Protein AF-A0A482VSN3-F1 (afdb_monomer_lite)

Foldseek 3Di:
DDDDDPPCD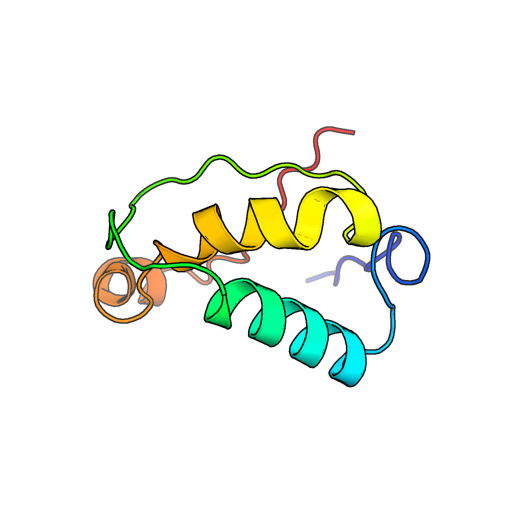PPLEDVDPVVRVVLLVVLLVVADQDQAPDPDFDADDGRCVVGVNVRSNGVNRHDCVVCPVPCVVDVDDPPPPPPD

Sequence (84 aa):
MPVRKAIHAGSWYTDSGPELSRQLEYWLHQADLIHGPARAIIAPHAGYQYCGACGGHAYRQVSPVVDVPCLQQENIKLPFMTYT

Radius of gyration: 13.92 Å; chains: 1; bounding box: 26×33×32 Å

Secondary structure (DSSP, 8-state):
-PPPP-TTBTTTB-S-HHHHHHHHHHHHHHS--SSPSPS------S-HHHHHHHHHHHHTT--TTTSHHHHTTS----------

pLDDT: mean 80.06, std 22.4, range [33.28, 97.0]

InterPro domains:
  IPR002737 MEMO1 family [PF01875] (6-63)
  IPR002737 MEMO1 family [PTHR11060] (1-64)

Organism: Asbolus verrucosus (NCBI:txid1661398)

Structure (mmCIF, N/CA/C/O backbone):
data_AF-A0A482VSN3-F1
#
_entry.id   AF-A0A482VSN3-F1
#
loop_
_atom_site.group_PDB
_atom_site.id
_atom_site.type_symbol
_atom_site.label_atom_id
_atom_site.label_alt_id
_atom_site.label_comp_id
_atom_site.label_asym_id
_atom_site.label_entity_id
_atom_site.label_seq_id
_atom_site.pdbx_PDB_ins_code
_atom_site.Cartn_x
_atom_site.Cartn_y
_atom_site.Cartn_z
_atom_site.occupancy
_atom_site.B_iso_or_equiv
_atom_site.auth_seq_id
_atom_site.auth_comp_id
_atom_site.auth_asym_id
_atom_site.auth_atom_id
_atom_site.pdbx_PDB_model_num
ATOM 1 N N . MET A 1 1 ? -1.595 -25.804 -4.931 1.00 59.38 1 MET A N 1
ATOM 2 C CA . MET A 1 1 ? -2.287 -24.511 -5.143 1.00 59.38 1 MET A CA 1
ATOM 3 C C . MET A 1 1 ? -1.461 -23.668 -6.106 1.00 59.38 1 MET A C 1
ATOM 5 O O . MET A 1 1 ? -0.258 -23.588 -5.883 1.00 59.38 1 MET A O 1
ATOM 9 N N . PRO A 1 2 ? -2.035 -23.063 -7.158 1.00 85.56 2 PRO A N 1
ATOM 10 C CA . PRO A 1 2 ? -1.283 -22.144 -8.005 1.00 85.56 2 PRO A CA 1
ATOM 11 C C . PRO A 1 2 ? -1.017 -20.829 -7.257 1.00 85.56 2 PRO A C 1
ATOM 13 O O . PRO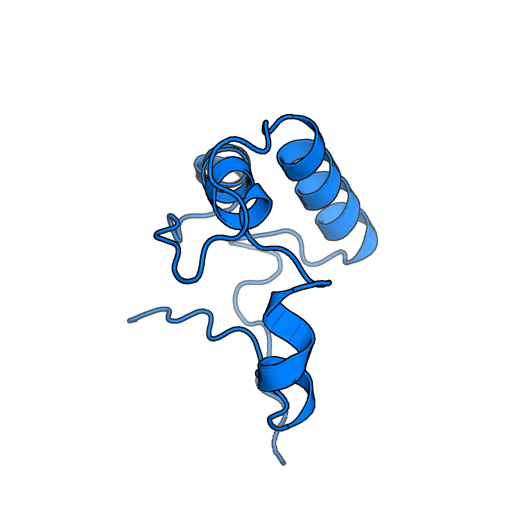 A 1 2 ? -1.911 -20.253 -6.633 1.00 85.56 2 PRO A O 1
ATOM 16 N N . VAL A 1 3 ? 0.226 -20.353 -7.307 1.00 91.56 3 VAL A N 1
ATOM 17 C CA . VAL A 1 3 ? 0.615 -19.043 -6.770 1.00 91.56 3 VAL A CA 1
ATOM 18 C C . VAL A 1 3 ? 0.215 -17.969 -7.786 1.00 91.56 3 VAL A C 1
ATOM 20 O O . VAL A 1 3 ? 0.622 -18.029 -8.946 1.00 91.56 3 VAL A O 1
ATOM 23 N N . ARG A 1 4 ? -0.585 -16.977 -7.369 1.00 93.00 4 ARG A N 1
ATOM 24 C CA . ARG A 1 4 ? -0.912 -15.808 -8.207 1.00 93.00 4 ARG A CA 1
ATOM 25 C C . ARG A 1 4 ? 0.315 -14.899 -8.286 1.00 93.00 4 ARG A C 1
ATOM 27 O O . ARG A 1 4 ? 0.817 -14.471 -7.251 1.00 93.00 4 ARG A O 1
ATOM 34 N N . LYS A 1 5 ? 0.766 -14.578 -9.501 1.00 92.88 5 LYS A N 1
ATOM 35 C CA . LYS A 1 5 ? 1.876 -13.640 -9.726 1.00 92.88 5 LYS A CA 1
ATOM 36 C C . LYS A 1 5 ? 1.455 -12.194 -9.437 1.00 92.88 5 LYS A C 1
ATOM 38 O O . LYS A 1 5 ? 0.333 -11.792 -9.748 1.00 92.88 5 LYS A O 1
ATOM 43 N N . ALA A 1 6 ? 2.379 -11.413 -8.887 1.00 93.25 6 ALA A N 1
ATOM 44 C CA . ALA A 1 6 ? 2.232 -9.981 -8.646 1.00 93.25 6 ALA A CA 1
ATOM 45 C C . ALA A 1 6 ? 2.452 -9.184 -9.948 1.00 93.25 6 ALA A C 1
ATOM 47 O O . ALA A 1 6 ? 3.503 -8.594 -10.159 1.00 93.25 6 ALA A O 1
ATOM 48 N N . ILE A 1 7 ? 1.467 -9.199 -10.852 1.00 95.62 7 ILE A N 1
ATOM 49 C CA . ILE A 1 7 ? 1.593 -8.630 -12.211 1.00 95.62 7 ILE A CA 1
ATOM 50 C C . ILE A 1 7 ? 1.733 -7.097 -12.262 1.00 95.62 7 ILE A C 1
ATOM 52 O O . ILE A 1 7 ? 2.116 -6.563 -13.294 1.00 95.62 7 ILE A O 1
ATOM 56 N N . HIS A 1 8 ? 1.427 -6.398 -11.165 1.00 93.31 8 HIS A N 1
ATOM 57 C CA . HIS A 1 8 ? 1.541 -4.937 -11.060 1.00 93.31 8 HIS A CA 1
ATOM 58 C C . HIS A 1 8 ? 2.804 -4.480 -10.307 1.00 93.31 8 HIS A C 1
ATOM 60 O O . HIS A 1 8 ? 3.036 -3.277 -10.169 1.00 93.31 8 HIS A O 1
ATOM 66 N N . ALA A 1 9 ? 3.627 -5.422 -9.834 1.00 94.56 9 ALA A N 1
ATOM 67 C CA . ALA A 1 9 ? 4.931 -5.112 -9.261 1.00 94.56 9 ALA A CA 1
ATOM 68 C C . ALA A 1 9 ? 5.833 -4.470 -10.328 1.00 94.56 9 ALA A C 1
ATOM 70 O O . ALA A 1 9 ? 5.815 -4.873 -11.490 1.00 94.56 9 ALA A O 1
ATOM 71 N N . GLY A 1 10 ? 6.574 -3.434 -9.946 1.00 94.00 10 GLY A N 1
ATOM 72 C CA . GLY A 1 10 ? 7.423 -2.643 -10.839 1.00 94.00 10 GLY A CA 1
ATOM 73 C C . GLY A 1 10 ? 6.683 -1.558 -11.633 1.00 94.00 10 GLY A C 1
ATOM 74 O O . GLY A 1 10 ? 7.336 -0.730 -12.258 1.00 94.00 10 GLY A O 1
ATOM 75 N N . SER A 1 11 ? 5.344 -1.516 -11.595 1.00 94.31 11 SER A N 1
ATOM 76 C CA . SER A 1 11 ? 4.548 -0.451 -12.231 1.00 94.31 11 SER A CA 1
ATOM 77 C C . SER A 1 11 ? 3.698 0.333 -11.230 1.00 94.31 11 SER A C 1
ATOM 79 O O . SER A 1 11 ? 3.799 1.553 -11.171 1.00 94.31 11 SER A O 1
ATOM 81 N N . TRP A 1 12 ? 2.881 -0.342 -10.415 1.00 94.00 12 TRP A N 1
ATOM 82 C CA . TRP A 1 12 ? 1.986 0.314 -9.442 1.00 94.00 12 TRP A CA 1
ATOM 83 C C . TRP A 1 12 ? 2.643 0.499 -8.073 1.00 94.00 12 TRP A C 1
ATOM 85 O O 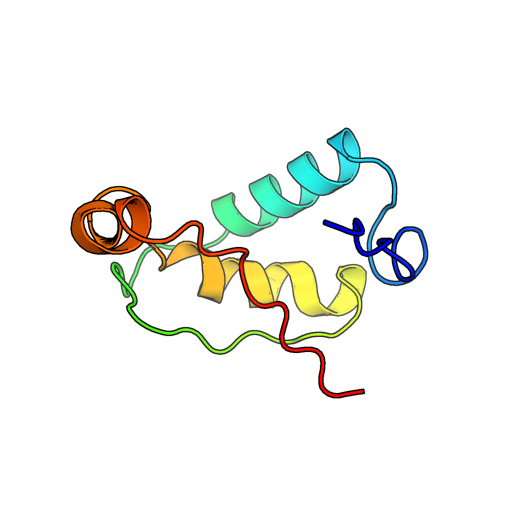. TRP A 1 12 ? 2.307 1.414 -7.324 1.00 94.00 12 TRP A O 1
ATOM 95 N N . TYR A 1 13 ? 3.578 -0.385 -7.752 1.00 95.75 13 TYR A N 1
ATOM 96 C CA . TYR A 1 13 ? 4.408 -0.377 -6.555 1.00 95.75 13 TYR A CA 1
ATOM 97 C C . TYR A 1 13 ? 5.764 -0.981 -6.916 1.00 95.75 13 TYR A C 1
ATOM 99 O O . TYR A 1 13 ? 5.884 -1.678 -7.925 1.00 95.75 13 TYR A O 1
ATOM 107 N N . THR A 1 14 ? 6.794 -0.711 -6.119 1.00 94.06 14 THR A N 1
ATOM 108 C CA . THR A 1 14 ? 8.128 -1.270 -6.371 1.00 94.06 14 THR A CA 1
ATOM 109 C C . THR A 1 14 ? 8.110 -2.801 -6.301 1.00 94.06 14 THR A C 1
ATOM 111 O O . THR A 1 14 ? 7.446 -3.395 -5.455 1.00 94.06 14 THR A O 1
ATOM 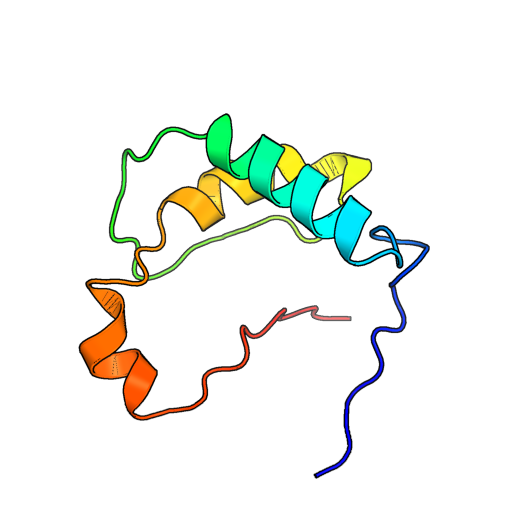114 N N . ASP A 1 15 ? 8.825 -3.449 -7.213 1.00 95.06 15 ASP A N 1
ATOM 115 C CA . ASP A 1 15 ? 9.054 -4.895 -7.215 1.00 95.06 15 ASP A CA 1
ATOM 116 C C . ASP A 1 15 ? 10.118 -5.335 -6.195 1.00 95.06 15 ASP A C 1
ATOM 118 O O . ASP A 1 15 ? 10.191 -6.512 -5.836 1.00 95.06 15 ASP A O 1
ATOM 122 N N . SER A 1 16 ? 10.912 -4.394 -5.680 1.00 96.88 16 SER A N 1
ATOM 123 C CA . SER A 1 16 ? 11.897 -4.634 -4.632 1.00 96.88 16 SER A CA 1
ATOM 124 C C . SER A 1 16 ? 11.220 -4.732 -3.267 1.00 96.88 16 SER A C 1
ATOM 126 O O . SER A 1 16 ? 10.801 -3.731 -2.687 1.00 96.88 16 SER A O 1
ATOM 128 N N . GLY A 1 17 ? 11.160 -5.946 -2.715 1.00 95.50 17 GLY A N 1
ATOM 129 C CA . GLY A 1 17 ? 10.605 -6.200 -1.380 1.00 95.50 17 GLY A CA 1
ATOM 130 C C . GLY A 1 17 ? 11.181 -5.290 -0.282 1.00 95.50 17 GLY A C 1
ATOM 131 O O . GLY A 1 17 ? 10.402 -4.651 0.419 1.00 95.50 17 GLY A O 1
ATOM 132 N N . PRO A 1 18 ? 12.516 -5.150 -0.149 1.00 97.00 18 PRO A N 1
ATOM 133 C CA . PRO A 1 18 ? 13.114 -4.282 0.868 1.00 97.00 18 PRO A CA 1
ATOM 134 C C . PRO A 1 18 ? 12.802 -2.789 0.698 1.00 97.00 18 PRO A C 1
ATOM 136 O O . PRO A 1 18 ? 12.759 -2.051 1.681 1.00 97.00 18 PRO A O 1
ATOM 139 N N . GLU A 1 19 ? 12.628 -2.312 -0.536 1.00 95.38 19 GLU A N 1
ATOM 140 C CA . GLU A 1 19 ? 12.196 -0.932 -0.790 1.00 95.38 19 GLU A CA 1
ATOM 141 C C . GLU A 1 19 ? 10.714 -0.767 -0.442 1.00 95.38 19 GLU A C 1
ATOM 143 O O . GLU A 1 19 ? 10.354 0.174 0.262 1.00 95.38 19 GLU A O 1
ATOM 148 N N . LEU A 1 20 ? 9.872 -1.721 -0.850 1.00 94.62 20 LEU A N 1
ATOM 149 C CA . LEU A 1 20 ? 8.442 -1.710 -0.560 1.00 94.62 20 LEU A CA 1
ATOM 150 C C . LEU A 1 20 ? 8.178 -1.694 0.946 1.00 94.62 20 LEU A C 1
ATOM 152 O O . LEU A 1 20 ? 7.376 -0.893 1.419 1.00 94.62 20 LEU A O 1
ATOM 156 N N . SER A 1 21 ? 8.876 -2.542 1.704 1.00 95.94 21 SER A N 1
ATOM 157 C CA . SER A 1 21 ? 8.767 -2.591 3.164 1.00 95.94 21 SER A CA 1
ATOM 158 C C . SER A 1 21 ? 9.094 -1.243 3.796 1.00 95.94 21 SER A C 1
ATOM 160 O O . SER A 1 21 ? 8.297 -0.742 4.581 1.00 95.94 21 SER A O 1
ATOM 162 N N . ARG A 1 22 ? 10.199 -0.603 3.390 1.00 96.88 22 ARG A N 1
ATOM 163 C CA . ARG A 1 22 ? 10.578 0.720 3.909 1.0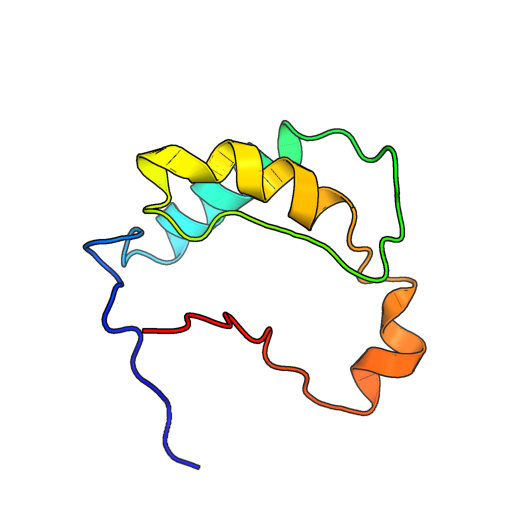0 96.88 22 ARG A CA 1
ATOM 164 C C . ARG A 1 22 ? 9.537 1.793 3.595 1.00 96.88 22 ARG A C 1
ATOM 166 O O . ARG A 1 22 ? 9.236 2.611 4.459 1.00 96.88 22 ARG A O 1
ATOM 173 N N . GLN A 1 23 ? 8.972 1.789 2.387 1.00 96.00 23 GLN A N 1
ATOM 174 C CA . GLN A 1 23 ? 7.917 2.734 1.999 1.00 96.00 23 GLN A CA 1
ATOM 175 C C . GLN A 1 23 ? 6.650 2.549 2.844 1.00 96.00 23 GLN A C 1
ATOM 177 O O . GLN A 1 23 ? 6.089 3.522 3.347 1.00 96.00 23 GLN A O 1
ATOM 182 N N . LEU A 1 24 ? 6.225 1.298 3.037 1.00 95.12 24 LEU A N 1
ATOM 183 C CA . LEU A 1 24 ? 5.047 0.967 3.836 1.00 95.12 24 LEU A CA 1
ATOM 184 C C . LEU A 1 24 ? 5.245 1.307 5.315 1.00 95.12 24 LEU A C 1
ATOM 186 O O . LEU A 1 24 ? 4.378 1.941 5.911 1.00 95.12 24 LEU A O 1
ATOM 190 N N . GLU A 1 25 ? 6.386 0.930 5.894 1.00 95.75 25 GLU A N 1
ATOM 191 C CA . GLU A 1 25 ? 6.750 1.273 7.271 1.00 95.75 25 GLU A CA 1
ATOM 192 C C . GLU A 1 25 ? 6.749 2.786 7.469 1.00 95.75 25 GLU A C 1
ATOM 194 O O . GLU A 1 25 ? 6.141 3.279 8.415 1.00 95.75 25 GLU A O 1
ATOM 199 N N . TYR A 1 26 ? 7.349 3.536 6.543 1.00 96.44 26 TYR A N 1
ATOM 200 C CA . TYR A 1 26 ? 7.363 4.992 6.597 1.00 96.44 26 TYR A CA 1
ATOM 201 C C . TYR A 1 26 ? 5.945 5.583 6.677 1.00 96.44 26 TYR A C 1
ATOM 203 O O . TYR A 1 26 ? 5.666 6.373 7.580 1.00 96.44 26 TYR A O 1
ATOM 211 N N . TRP A 1 27 ? 5.021 5.176 5.800 1.00 95.94 27 TRP A N 1
ATOM 212 C CA . TRP A 1 27 ? 3.641 5.679 5.837 1.00 95.94 27 TRP A CA 1
ATOM 213 C C . TRP A 1 27 ? 2.868 5.228 7.078 1.00 95.94 27 TRP A C 1
ATOM 215 O O . TRP A 1 27 ? 2.093 6.006 7.629 1.00 95.94 27 TRP A O 1
ATOM 225 N N . LEU A 1 28 ? 3.090 4.000 7.549 1.00 93.31 28 LEU A N 1
ATOM 226 C CA . LEU A 1 28 ? 2.477 3.501 8.782 1.00 93.31 28 LEU A CA 1
ATOM 227 C C . LEU A 1 28 ? 2.975 4.261 10.018 1.00 93.31 28 LEU A C 1
ATOM 229 O O . LEU A 1 28 ? 2.190 4.519 10.927 1.00 93.31 28 LEU A O 1
ATOM 233 N N . HIS A 1 29 ? 4.251 4.647 10.051 1.00 94.06 29 HIS A N 1
ATOM 234 C CA . HIS A 1 29 ? 4.835 5.426 11.143 1.00 94.06 29 HIS A CA 1
ATOM 235 C C . HIS A 1 29 ? 4.359 6.880 11.178 1.00 94.06 29 HIS A C 1
ATOM 237 O O . HIS A 1 29 ? 4.328 7.474 12.252 1.00 94.06 29 HIS A O 1
ATOM 243 N N . GLN A 1 30 ? 3.994 7.455 10.030 1.00 94.62 30 GLN A N 1
ATOM 244 C CA . GLN A 1 30 ? 3.417 8.802 9.953 1.00 94.62 30 GLN A CA 1
ATOM 245 C C . GLN A 1 30 ? 1.940 8.845 10.373 1.00 94.62 30 GLN A C 1
ATOM 247 O O . GLN A 1 30 ? 1.422 9.916 10.676 1.00 94.62 30 GLN A O 1
ATOM 252 N N . ALA A 1 31 ? 1.250 7.704 10.370 1.00 92.50 31 ALA A N 1
ATOM 253 C CA . ALA A 1 31 ? -0.159 7.628 10.715 1.00 92.50 31 ALA A CA 1
ATOM 254 C C . ALA A 1 31 ? -0.381 7.429 12.221 1.00 92.50 31 ALA A C 1
ATOM 256 O O . ALA A 1 31 ? 0.174 6.521 12.849 1.00 92.50 31 ALA A O 1
ATOM 257 N N . ASP A 1 32 ? -1.294 8.221 12.777 1.00 91.69 32 ASP A N 1
ATOM 258 C CA . ASP A 1 32 ? -1.757 8.068 14.152 1.00 91.69 32 ASP A CA 1
ATOM 259 C C . ASP A 1 32 ? -2.760 6.916 14.290 1.00 91.69 32 ASP A C 1
ATOM 261 O O . ASP A 1 32 ? -3.602 6.676 13.419 1.00 91.69 32 ASP A O 1
ATOM 265 N N . LEU A 1 33 ? -2.707 6.214 15.422 1.00 88.56 33 LEU A N 1
ATOM 266 C CA . LEU A 1 33 ? -3.672 5.176 15.783 1.00 88.56 33 LEU A CA 1
ATOM 267 C C . LEU A 1 33 ? -4.830 5.805 16.572 1.00 88.56 33 LEU A C 1
ATOM 269 O O . LEU A 1 33 ? -4.748 5.929 17.791 1.00 88.56 33 LEU A O 1
ATOM 273 N N . ILE A 1 34 ? -5.898 6.206 15.880 1.00 89.94 34 ILE A N 1
ATOM 274 C CA . ILE A 1 34 ? -7.023 6.961 16.470 1.00 89.94 34 ILE A CA 1
ATOM 275 C C . ILE A 1 34 ? -8.307 6.116 16.550 1.00 89.94 34 ILE A C 1
ATOM 277 O O . ILE A 1 34 ? -9.155 6.343 17.409 1.00 89.94 34 ILE A O 1
ATOM 281 N N . HIS A 1 35 ? -8.453 5.113 15.682 1.00 83.19 35 HIS A N 1
ATOM 282 C CA . HIS A 1 35 ? -9.681 4.324 15.513 1.00 83.19 35 HIS A CA 1
ATOM 283 C C . HIS A 1 35 ? -9.479 2.820 15.775 1.00 83.19 35 HIS A C 1
ATOM 285 O O . HIS A 1 35 ? -10.316 2.005 15.390 1.00 83.19 35 HIS A O 1
ATOM 291 N N . GLY A 1 36 ? -8.358 2.438 16.394 1.00 76.88 36 GLY A N 1
ATOM 292 C CA . GLY A 1 36 ? -7.988 1.039 16.598 1.00 76.88 36 GLY A CA 1
ATOM 293 C C . GLY A 1 36 ? -8.727 0.353 17.760 1.00 76.88 36 GLY A C 1
ATOM 294 O O . GLY A 1 36 ? -8.898 0.975 18.811 1.00 76.88 36 GLY A O 1
ATOM 295 N N . PRO A 1 37 ? -9.099 -0.938 17.624 1.00 88.25 37 PRO A N 1
ATOM 296 C CA . PRO A 1 37 ? -8.892 -1.797 16.453 1.00 88.25 37 PRO A CA 1
ATOM 297 C C . PRO A 1 37 ? -10.037 -1.729 15.431 1.00 88.25 37 PRO A C 1
ATOM 299 O O . PRO A 1 37 ? -11.196 -2.024 15.737 1.00 88.25 37 PRO A O 1
ATOM 302 N N . ALA A 1 38 ? -9.703 -1.375 14.191 1.00 87.75 38 ALA A N 1
ATOM 303 C CA . ALA A 1 38 ? -10.664 -1.310 13.100 1.00 87.75 38 ALA A CA 1
ATOM 304 C C . ALA A 1 38 ? -10.978 -2.712 12.551 1.00 87.75 38 ALA A C 1
ATOM 306 O O . ALA A 1 38 ? -10.092 -3.407 12.065 1.00 87.75 38 ALA A O 1
ATOM 307 N N . ARG A 1 39 ? -12.264 -3.097 12.552 1.00 88.69 39 ARG A N 1
ATOM 308 C CA . ARG A 1 39 ? -12.742 -4.362 11.951 1.00 88.69 39 ARG A CA 1
ATOM 309 C C . ARG A 1 39 ? -12.833 -4.325 10.424 1.00 88.69 39 ARG A C 1
ATOM 311 O O . ARG A 1 39 ? -12.863 -5.367 9.780 1.00 88.69 39 ARG A O 1
ATOM 318 N N . ALA A 1 40 ? -12.949 -3.131 9.856 1.00 89.00 40 ALA A N 1
ATOM 319 C CA . ALA A 1 40 ? -13.035 -2.898 8.424 1.00 89.00 40 ALA A CA 1
ATOM 320 C C . ALA A 1 40 ? -12.358 -1.570 8.089 1.00 89.00 40 ALA A C 1
ATOM 322 O O . ALA A 1 40 ? -12.385 -0.634 8.890 1.00 89.00 40 ALA A O 1
ATOM 323 N N . ILE A 1 41 ? -11.778 -1.494 6.894 1.00 92.06 41 ILE A N 1
ATOM 324 C CA . ILE A 1 41 ? -11.131 -0.294 6.367 1.00 92.06 41 ILE A CA 1
ATOM 325 C C . ILE A 1 41 ? -11.568 -0.066 4.923 1.00 92.06 41 ILE A C 1
ATOM 327 O O . ILE A 1 41 ? -11.898 -1.008 4.203 1.00 92.06 41 ILE A O 1
ATOM 331 N N . ILE A 1 42 ? -11.528 1.189 4.490 1.00 93.75 42 ILE A N 1
ATOM 332 C CA . ILE A 1 42 ? -11.637 1.570 3.084 1.00 93.75 42 ILE A CA 1
ATOM 333 C C . ILE A 1 42 ? -10.319 2.246 2.731 1.00 93.75 42 ILE A C 1
ATOM 335 O O . ILE A 1 42 ? -9.924 3.208 3.389 1.00 93.75 42 ILE A O 1
ATOM 339 N N . ALA A 1 43 ? -9.629 1.724 1.721 1.00 94.00 43 ALA A N 1
ATOM 340 C CA . ALA A 1 43 ? -8.342 2.238 1.276 1.00 94.00 43 ALA A CA 1
ATOM 341 C C . ALA A 1 43 ? -8.350 2.466 -0.244 1.00 94.00 43 ALA A C 1
ATOM 343 O O . ALA A 1 43 ? -8.997 1.713 -0.979 1.00 94.00 43 ALA A O 1
ATOM 344 N N . PRO A 1 44 ? -7.640 3.493 -0.736 1.00 95.88 44 PRO A N 1
ATOM 345 C CA . PRO A 1 44 ? -7.455 3.698 -2.166 1.00 95.88 44 PRO A CA 1
ATOM 346 C C . PRO A 1 44 ? -6.602 2.577 -2.777 1.00 95.88 44 PRO A C 1
ATOM 348 O O . PRO A 1 44 ? -5.761 1.982 -2.107 1.00 95.88 44 PRO A O 1
ATOM 351 N N . HIS A 1 45 ? -6.793 2.324 -4.072 1.00 95.44 45 HIS A N 1
ATOM 352 C CA . HIS A 1 45 ? -6.081 1.281 -4.822 1.00 95.44 45 HIS A CA 1
ATOM 353 C C . HIS A 1 45 ? -5.289 1.842 -6.012 1.00 95.44 45 HIS A C 1
ATOM 355 O O . HIS A 1 45 ? -5.016 1.115 -6.956 1.00 95.44 45 HIS A O 1
ATOM 361 N N . ALA A 1 46 ? -4.939 3.130 -5.998 1.00 94.56 46 ALA A N 1
ATOM 362 C CA . ALA A 1 46 ? -4.070 3.710 -7.020 1.00 94.56 46 ALA A CA 1
ATOM 363 C C . ALA A 1 46 ? -2.609 3.240 -6.845 1.00 94.56 46 ALA A C 1
ATOM 365 O O . ALA A 1 46 ? -2.265 2.542 -5.889 1.00 94.56 46 ALA A O 1
ATOM 366 N N . GLY A 1 47 ? -1.725 3.644 -7.760 1.00 93.88 47 GLY A N 1
ATOM 367 C CA . GLY A 1 47 ? -0.287 3.439 -7.579 1.00 93.88 47 GLY A CA 1
ATOM 368 C C . GLY A 1 47 ? 0.204 4.041 -6.256 1.00 93.88 47 GLY A C 1
ATOM 369 O O . GLY A 1 47 ? -0.239 5.118 -5.848 1.00 93.88 47 GLY A O 1
ATOM 370 N N . TYR A 1 48 ? 1.137 3.364 -5.586 1.00 94.75 48 TYR A N 1
ATOM 371 C CA . TYR A 1 48 ? 1.574 3.711 -4.227 1.00 94.75 48 TYR A CA 1
ATOM 372 C C . TYR A 1 48 ? 2.227 5.093 -4.140 1.00 94.75 48 TYR A C 1
ATOM 374 O O . TYR A 1 48 ? 2.146 5.747 -3.105 1.00 94.75 48 TYR A O 1
ATOM 382 N N . GLN A 1 49 ? 2.781 5.584 -5.248 1.00 93.88 49 GLN A N 1
ATOM 383 C CA . GLN A 1 49 ? 3.277 6.957 -5.350 1.00 93.88 49 GLN A CA 1
ATOM 384 C C . GLN A 1 49 ? 2.182 8.010 -5.119 1.00 93.88 49 GLN A C 1
ATOM 386 O O . GLN A 1 49 ? 2.475 9.087 -4.614 1.00 93.88 49 GLN A O 1
ATOM 391 N N . TYR A 1 50 ? 0.929 7.705 -5.465 1.00 94.25 50 TYR A N 1
ATOM 392 C CA . TYR A 1 50 ? -0.196 8.632 -5.343 1.00 94.25 50 TYR A CA 1
ATOM 393 C C . TYR A 1 50 ? -0.980 8.431 -4.049 1.00 94.25 50 TYR A C 1
ATOM 395 O O . TYR A 1 50 ? -1.438 9.400 -3.451 1.00 94.25 50 TYR A O 1
ATOM 403 N N . CYS A 1 51 ? -1.164 7.179 -3.620 1.00 94.81 51 CYS A N 1
ATOM 404 C CA . CYS A 1 51 ? -2.076 6.865 -2.521 1.00 94.81 51 CYS A CA 1
ATOM 405 C C . CYS A 1 51 ? -1.443 6.126 -1.337 1.00 94.81 51 CYS A C 1
ATOM 407 O O . CYS A 1 51 ? -2.168 5.782 -0.403 1.00 94.81 51 CYS A O 1
ATOM 409 N N . GLY A 1 52 ? -0.126 5.900 -1.337 1.00 92.62 52 GLY A N 1
ATOM 410 C CA . GLY A 1 52 ? 0.572 5.150 -0.289 1.00 92.62 52 GLY A CA 1
ATOM 411 C C . GLY A 1 52 ? 0.387 5.748 1.107 1.00 92.62 52 GLY A C 1
ATOM 412 O O . GLY A 1 52 ? -0.033 5.049 2.027 1.00 92.62 52 GLY A O 1
ATOM 413 N N . ALA A 1 53 ? 0.580 7.063 1.242 1.00 94.88 53 ALA A N 1
ATOM 414 C CA . ALA A 1 53 ? 0.385 7.767 2.511 1.00 94.88 53 ALA A CA 1
ATOM 415 C C . ALA A 1 53 ? -1.071 7.691 3.008 1.00 94.88 53 ALA A C 1
ATOM 417 O O . ALA A 1 53 ? -1.318 7.364 4.166 1.00 94.88 53 ALA A O 1
ATOM 418 N N . CYS A 1 54 ? -2.046 7.917 2.118 1.00 95.00 54 CYS A N 1
ATOM 419 C CA . CYS A 1 54 ? -3.471 7.827 2.452 1.00 95.00 54 CYS A CA 1
ATOM 420 C C . CYS A 1 54 ? -3.863 6.409 2.901 1.00 95.00 54 CYS A C 1
ATOM 422 O O . CYS A 1 54 ? -4.530 6.246 3.921 1.00 95.00 54 CYS A O 1
ATOM 424 N N . GLY A 1 55 ? -3.394 5.379 2.187 1.00 94.06 55 GLY A N 1
ATOM 425 C CA . GLY A 1 55 ? -3.587 3.983 2.577 1.00 94.06 55 GLY A CA 1
ATOM 426 C C . GLY A 1 55 ? -2.969 3.666 3.941 1.00 94.06 55 GLY A C 1
ATOM 427 O O . GLY A 1 55 ? -3.594 2.969 4.740 1.00 94.06 55 GLY A O 1
ATOM 428 N N . GLY A 1 56 ? -1.798 4.234 4.245 1.00 93.69 56 GLY A N 1
ATOM 429 C CA . GLY A 1 56 ? -1.128 4.098 5.541 1.00 93.69 56 GLY A CA 1
ATOM 430 C C . GLY A 1 56 ? -2.030 4.455 6.726 1.00 93.69 56 GLY A C 1
ATOM 431 O O . GLY A 1 56 ? -2.116 3.678 7.674 1.00 93.69 56 GLY A O 1
ATOM 432 N N . HIS A 1 57 ? -2.790 5.553 6.640 1.00 94.00 57 HIS A N 1
ATOM 433 C CA . HIS A 1 57 ? -3.726 5.954 7.700 1.00 94.00 57 HIS A CA 1
ATOM 434 C C . HIS A 1 57 ? -4.831 4.928 7.967 1.00 94.00 57 HIS A C 1
ATOM 436 O O . HIS A 1 57 ? -5.196 4.720 9.126 1.00 94.00 57 HIS A O 1
ATOM 442 N N . ALA A 1 58 ? -5.342 4.273 6.922 1.00 93.44 58 ALA A N 1
ATOM 443 C CA . ALA A 1 58 ? -6.368 3.245 7.051 1.00 93.44 58 ALA A CA 1
ATOM 444 C C . ALA A 1 58 ? -5.787 1.956 7.654 1.00 93.44 58 ALA A C 1
ATOM 446 O O . ALA A 1 58 ? -6.288 1.457 8.661 1.00 93.44 58 ALA A O 1
ATOM 447 N N . TYR A 1 59 ? -4.687 1.452 7.085 1.00 92.88 59 TYR A N 1
ATOM 448 C CA . TYR A 1 59 ? -4.047 0.217 7.549 1.00 92.88 59 TYR A CA 1
ATOM 449 C C . TYR A 1 59 ? -3.492 0.328 8.968 1.00 92.88 59 TYR A C 1
ATOM 451 O O . TYR A 1 59 ? -3.494 -0.661 9.697 1.00 92.88 59 TYR A O 1
ATOM 459 N N . ARG A 1 60 ? -3.080 1.526 9.398 1.00 92.56 60 ARG A N 1
ATOM 460 C CA . ARG A 1 60 ? -2.584 1.755 10.756 1.00 92.56 60 ARG A CA 1
ATOM 461 C C . ARG A 1 60 ? -3.595 1.396 11.842 1.00 92.56 60 ARG A C 1
ATOM 463 O O . ARG A 1 60 ? -3.169 1.051 12.941 1.00 92.56 60 ARG A O 1
ATOM 470 N N . GLN A 1 61 ? -4.895 1.461 11.542 1.00 91.69 61 GLN A N 1
ATOM 471 C CA . GLN A 1 61 ? -5.971 1.196 12.504 1.00 91.69 61 GLN A CA 1
ATOM 472 C C . GLN A 1 61 ? -6.228 -0.297 12.747 1.00 91.69 61 GLN A C 1
ATOM 474 O O . GLN A 1 61 ? -6.942 -0.646 13.688 1.00 91.69 61 GLN A O 1
ATOM 479 N N . VAL A 1 62 ? -5.663 -1.178 11.918 1.00 89.75 62 VAL A N 1
ATOM 480 C CA . VAL A 1 62 ? -5.804 -2.632 12.051 1.00 89.75 62 VAL A CA 1
ATOM 481 C C . VAL A 1 62 ? -4.816 -3.135 13.104 1.00 89.75 62 VAL A C 1
ATOM 483 O O . VAL A 1 62 ? -3.637 -2.780 13.064 1.00 89.75 62 VAL A O 1
ATOM 486 N N . SER A 1 63 ? -5.274 -3.949 14.061 1.00 75.31 63 SER A N 1
ATOM 487 C CA . SER A 1 63 ? -4.430 -4.410 15.167 1.00 75.31 63 SER A CA 1
ATOM 488 C C . SER A 1 63 ? -4.218 -5.924 15.108 1.00 75.31 63 SER A C 1
ATOM 490 O O . SER A 1 63 ? -5.127 -6.699 15.415 1.00 75.31 63 SER A O 1
ATOM 492 N N . PRO A 1 64 ? -2.988 -6.388 14.831 1.00 72.94 64 PRO A N 1
ATOM 493 C CA . PRO A 1 64 ? -2.706 -7.812 14.693 1.00 72.94 64 PRO A CA 1
ATOM 494 C C . PRO A 1 64 ? -2.768 -8.584 16.019 1.00 72.94 64 PRO A C 1
ATOM 496 O O . PRO A 1 64 ? -2.580 -9.790 16.000 1.00 72.94 64 PRO A O 1
ATOM 499 N N . VAL A 1 65 ? -2.992 -7.922 17.163 1.00 66.38 65 VAL A N 1
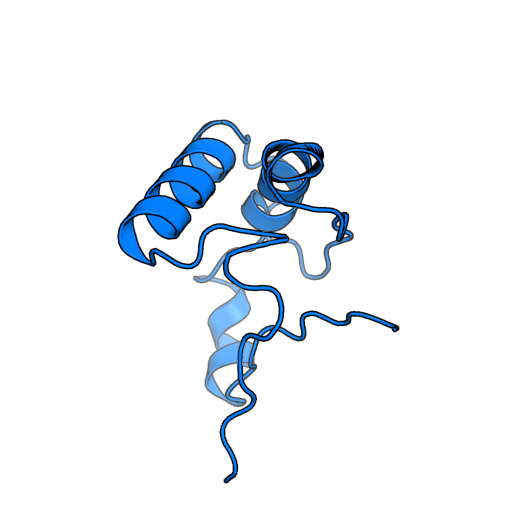ATOM 500 C CA . VAL A 1 65 ? -3.013 -8.545 18.504 1.00 66.38 65 VAL A CA 1
ATOM 501 C C . VAL A 1 65 ? -4.434 -8.823 19.002 1.00 66.38 65 VAL A C 1
ATOM 503 O O . VAL A 1 65 ? -4.645 -9.723 19.807 1.00 66.38 65 VAL A O 1
ATOM 506 N N . VAL A 1 66 ? -5.426 -8.086 18.508 1.00 56.62 66 VAL A N 1
ATOM 507 C CA . VAL A 1 66 ? -6.833 -8.235 18.928 1.00 56.62 66 VAL A CA 1
ATOM 508 C C . VAL A 1 66 ? -7.706 -8.858 17.844 1.00 56.62 66 VAL A C 1
ATOM 510 O O . VAL A 1 66 ? -8.716 -9.471 18.171 1.00 56.62 66 VAL A O 1
ATOM 513 N N . ASP A 1 67 ? -7.287 -8.781 16.578 1.00 54.59 67 ASP A N 1
ATOM 514 C CA . ASP A 1 67 ? -7.955 -9.458 15.461 1.00 54.59 67 ASP A CA 1
ATOM 515 C C . ASP A 1 67 ? -7.530 -10.947 15.341 1.00 54.59 67 ASP A C 1
ATOM 517 O O . ASP A 1 67 ? -8.199 -11.755 14.694 1.00 54.59 67 ASP A O 1
ATOM 521 N N . VAL A 1 68 ? -6.450 -11.357 16.023 1.00 49.69 68 VAL A N 1
ATOM 522 C CA . VAL A 1 68 ? -5.878 -12.721 15.964 1.00 49.69 68 VAL A CA 1
ATOM 523 C C . VAL A 1 68 ? -6.743 -13.864 16.497 1.00 49.69 68 VAL A C 1
ATOM 525 O O . VAL A 1 68 ? -6.612 -14.942 15.918 1.00 49.69 68 VAL A O 1
ATOM 528 N N . PRO A 1 69 ? -7.652 -13.721 17.487 1.00 46.41 69 PRO A N 1
ATOM 529 C CA . PRO A 1 69 ? -8.457 -14.868 17.908 1.00 46.41 69 PRO A CA 1
ATOM 530 C C . PRO A 1 69 ? -9.343 -15.415 16.777 1.00 46.41 69 PRO A C 1
ATOM 532 O O . PRO A 1 69 ? -9.657 -16.598 16.775 1.00 46.41 69 PRO A O 1
ATOM 535 N N . CYS A 1 70 ? -9.714 -14.572 15.803 1.00 41.69 70 CYS A N 1
ATOM 536 C CA . CYS A 1 70 ? -10.488 -14.964 14.621 1.00 41.69 70 CYS A CA 1
ATOM 537 C C . CYS A 1 70 ? -9.586 -15.236 13.399 1.00 41.69 70 CYS A C 1
ATOM 539 O O . CYS A 1 70 ? -9.819 -16.177 12.645 1.00 41.69 70 CYS A O 1
ATOM 541 N N . LEU A 1 71 ? -8.510 -14.458 13.219 1.00 44.50 71 LEU A N 1
ATOM 542 C CA . LEU A 1 71 ? -7.623 -14.570 12.051 1.00 44.50 71 LEU A CA 1
ATOM 543 C C . LEU A 1 71 ? -6.607 -15.727 12.120 1.00 44.50 71 LEU A C 1
ATOM 545 O O . LEU A 1 71 ? -5.990 -16.042 11.107 1.00 44.50 71 LEU A O 1
ATOM 549 N N . GLN A 1 72 ? -6.413 -16.380 13.272 1.00 41.38 72 GLN A N 1
ATOM 550 C CA . GLN A 1 72 ? -5.588 -17.599 13.359 1.00 41.38 72 GLN A CA 1
ATOM 551 C C . GLN A 1 72 ? -6.337 -18.885 12.989 1.00 41.38 72 GLN A C 1
ATOM 553 O O . GLN A 1 72 ? -5.693 -19.922 12.834 1.00 41.38 72 GLN A O 1
ATOM 558 N N . GLN A 1 73 ? -7.663 -18.841 12.819 1.00 40.12 73 GLN A N 1
ATOM 559 C CA . GLN A 1 73 ? -8.423 -20.012 12.370 1.00 40.12 73 GLN A CA 1
ATOM 560 C C . GLN A 1 73 ? -8.563 -20.086 10.851 1.00 40.12 73 GLN A C 1
ATOM 562 O O . GLN A 1 73 ? -8.757 -21.173 10.323 1.00 40.12 73 GLN A O 1
ATOM 567 N N . GLU A 1 74 ? -8.352 -18.986 10.132 1.00 36.19 74 GLU A N 1
ATOM 568 C CA . GLU A 1 74 ? -8.418 -18.975 8.676 1.00 36.19 74 GLU A CA 1
ATOM 569 C C . GLU A 1 74 ? -7.250 -18.153 8.138 1.00 36.19 74 GLU A C 1
ATOM 571 O O . GLU A 1 74 ? -7.086 -16.983 8.468 1.00 36.19 74 GLU A O 1
ATOM 576 N N . ASN A 1 75 ? -6.424 -18.786 7.308 1.00 36.91 75 ASN A N 1
ATOM 577 C CA . ASN A 1 75 ? -5.269 -18.227 6.611 1.00 36.91 75 ASN A CA 1
ATOM 578 C C . ASN A 1 75 ? -5.714 -17.105 5.647 1.00 36.91 75 ASN A C 1
ATOM 580 O O . ASN A 1 75 ? -5.774 -17.287 4.427 1.00 36.91 75 ASN A O 1
ATOM 584 N N . ILE A 1 76 ? -6.109 -15.954 6.197 1.00 40.47 76 ILE A N 1
ATOM 585 C CA . ILE A 1 76 ? -6.673 -14.832 5.453 1.00 40.47 76 ILE A CA 1
ATOM 586 C C . ILE A 1 76 ? -5.518 -14.058 4.831 1.00 40.47 76 ILE A C 1
ATOM 588 O O . ILE A 1 76 ? -4.962 -13.095 5.355 1.00 40.47 76 ILE A O 1
ATOM 592 N N . LYS A 1 77 ? -5.178 -14.526 3.634 1.00 38.22 77 LYS A N 1
ATOM 593 C CA . LYS A 1 77 ? -4.671 -13.723 2.529 1.00 38.22 77 LYS A CA 1
ATOM 594 C C . LYS A 1 77 ? -5.464 -12.413 2.515 1.00 38.22 77 LYS A C 1
ATOM 596 O O . LYS A 1 77 ? -6.659 -12.451 2.231 1.00 38.22 77 LYS A O 1
ATOM 601 N N . LEU A 1 78 ? -4.823 -11.284 2.830 1.00 37.19 78 LEU A N 1
ATOM 602 C CA . LEU A 1 78 ? -5.406 -9.954 2.636 1.00 37.19 78 LEU A CA 1
ATOM 603 C C . LEU A 1 78 ? -6.033 -9.918 1.231 1.00 37.19 78 LEU A C 1
ATOM 605 O O . LEU A 1 78 ? -5.293 -10.048 0.246 1.00 37.19 78 LEU A O 1
ATOM 609 N N . PRO A 1 79 ? -7.368 -9.821 1.092 1.00 35.28 79 PRO A N 1
ATOM 610 C CA . PRO A 1 79 ? -7.967 -9.694 -0.216 1.00 35.28 79 PRO A CA 1
ATOM 611 C C . PRO A 1 79 ? -7.688 -8.264 -0.666 1.00 35.28 79 PRO A C 1
ATOM 613 O O . PRO A 1 79 ? -8.424 -7.334 -0.349 1.00 35.28 79 PRO A O 1
ATOM 616 N N . PHE A 1 80 ? -6.601 -8.078 -1.413 1.00 33.69 80 PHE A N 1
ATOM 617 C CA . PHE A 1 80 ? -6.507 -6.963 -2.345 1.00 33.69 80 PHE A CA 1
ATOM 618 C C . PHE A 1 80 ? -7.635 -7.169 -3.360 1.00 33.69 80 PHE A C 1
ATOM 620 O O . PHE A 1 80 ? -7.490 -7.887 -4.349 1.00 33.69 80 PHE A O 1
ATOM 627 N N . MET A 1 81 ? -8.808 -6.626 -3.044 1.00 33.41 81 MET A N 1
ATOM 628 C CA . MET A 1 81 ? -9.993 -6.678 -3.884 1.00 33.41 81 MET A CA 1
ATOM 629 C C . MET A 1 81 ? -9.830 -5.610 -4.968 1.00 33.41 81 MET A C 1
ATOM 631 O O . MET A 1 81 ? -10.426 -4.540 -4.922 1.00 33.41 81 MET A O 1
ATOM 635 N N . THR A 1 82 ? -8.942 -5.872 -5.927 1.00 36.56 82 THR A N 1
ATOM 636 C CA . THR A 1 82 ? -8.921 -5.135 -7.188 1.00 36.56 82 THR A CA 1
ATOM 637 C C . THR A 1 82 ? -10.081 -5.662 -8.023 1.00 36.56 82 THR A C 1
ATOM 639 O O . THR A 1 82 ? -9.997 -6.758 -8.577 1.00 36.56 82 THR A O 1
ATOM 642 N N . TYR A 1 83 ? -11.185 -4.919 -8.080 1.00 33.28 83 TYR A N 1
ATOM 643 C CA . TYR A 1 83 ? -12.138 -5.077 -9.172 1.00 33.28 83 TYR A CA 1
ATOM 644 C C . TYR A 1 83 ? -11.528 -4.392 -10.395 1.00 33.28 83 TYR A C 1
ATOM 646 O O . TYR A 1 83 ? -11.600 -3.175 -10.534 1.00 33.28 83 TYR A O 1
ATOM 654 N N . THR A 1 84 ? -10.824 -5.176 -11.205 1.00 36.12 84 THR A N 1
ATOM 655 C CA . THR A 1 84 ? -10.560 -4.995 -12.642 1.00 36.12 84 THR A CA 1
ATOM 656 C C . THR A 1 84 ? -9.975 -6.294 -13.177 1.00 36.12 84 THR A C 1
ATOM 658 O O . THR A 1 84 ? -9.166 -6.927 -12.456 1.00 36.12 84 THR A O 1
#